Protein AF-A0A7C5HUQ6-F1 (afdb_monomer_lite)

Secondary structure (DSSP, 8-state):
--HHHHHHHHHHHHHHHHHHHHHHHHHHHHHHHHHHHHHT-TTTTHHHHHHHTPPPPPS-HHHHHHHHT-TTS-HHHHHHHHHHHHHHHHHHHHHHH--HHHHHHHHHHHHHHHHHHHHHHHHHHHHHHHHHHHHHT--

Radius of gyration: 28.44 Å; chains: 1; bounding box: 49×35×94 Å

Foldseek 3Di:
DDVVVVVVVVVVVVVVVVVVLVVVLVVQLVVQLVVCCVPPLVLLCVVVVLVVQAQDDDPDPVVLVVVLPDPVDDPVVNVVSVVSVVSNVVSVVSVVVRPPVSNNVSSVVSSVVSNCVSVVVVVVVVVVVVVVVVVVVPD

pLDDT: mean 9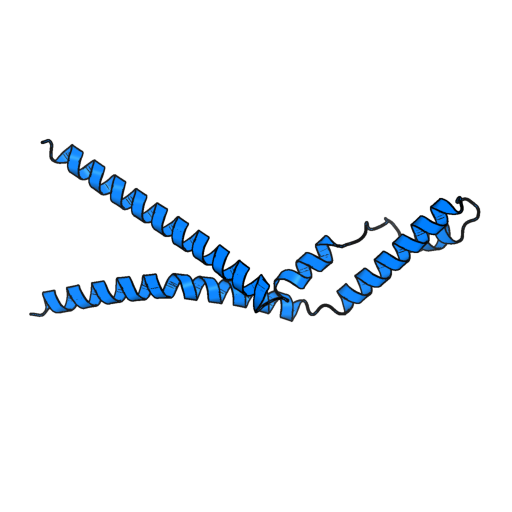1.44, std 8.73, range [54.31, 98.5]

Sequence (139 aa):
MDRKGSTVRTVYLYVAALVGLGLLIAGGVQAFELLLRATLLTQADAEEELWARQPPMPYSLERIETLSGSDQLTEAEKETISRWLADYERWEEQRAALNTVAARRERQLSTALALVFAGIPVYVYHWSAIRRDLRHASG

Structure (mmCIF, N/CA/C/O backbone):
data_AF-A0A7C5HUQ6-F1
#
_entry.id   AF-A0A7C5HUQ6-F1
#
loop_
_atom_site.group_PDB
_atom_site.id
_atom_site.type_symbol
_atom_site.label_atom_id
_atom_site.label_alt_id
_atom_site.label_comp_id
_atom_site.label_asym_id
_atom_site.label_entity_id
_atom_site.label_seq_id
_atom_site.pdbx_PDB_ins_code
_atom_site.Cartn_x
_atom_site.Cartn_y
_atom_site.Cartn_z
_atom_site.occupancy
_atom_site.B_iso_or_equiv
_atom_site.auth_seq_id
_atom_site.auth_comp_id
_atom_site.auth_asym_id
_atom_site.auth_atom_id
_atom_site.pdbx_PDB_model_num
ATOM 1 N N . MET A 1 1 ? 31.267 22.395 -33.539 1.00 54.31 1 MET A N 1
ATOM 2 C CA . MET A 1 1 ? 30.575 21.903 -32.326 1.00 54.31 1 MET A CA 1
ATOM 3 C C . MET A 1 1 ? 31.085 20.509 -32.033 1.00 54.31 1 MET A C 1
ATOM 5 O O . MET A 1 1 ? 31.050 19.659 -32.916 1.00 54.31 1 MET A O 1
ATOM 9 N N . ASP A 1 2 ? 31.651 20.312 -30.849 1.00 59.03 2 ASP A N 1
ATOM 10 C CA . ASP A 1 2 ? 32.372 19.092 -30.497 1.00 59.03 2 ASP A CA 1
ATOM 11 C C . ASP A 1 2 ? 31.390 17.909 -30.357 1.00 59.03 2 ASP A C 1
ATOM 13 O O . ASP A 1 2 ? 30.539 17.896 -29.463 1.00 59.03 2 ASP A O 1
ATOM 17 N N . ARG A 1 3 ? 31.448 16.929 -31.276 1.00 66.25 3 ARG A N 1
ATOM 18 C CA . ARG A 1 3 ? 30.476 15.807 -31.356 1.00 66.25 3 ARG A CA 1
ATOM 19 C C . ARG A 1 3 ? 30.386 15.012 -30.050 1.00 66.25 3 ARG A C 1
ATOM 21 O O . ARG A 1 3 ? 29.334 14.454 -29.732 1.00 66.25 3 ARG A O 1
ATOM 28 N N . LYS A 1 4 ? 31.478 14.989 -29.279 1.00 67.69 4 LYS A N 1
ATOM 29 C CA . LYS A 1 4 ? 31.568 14.308 -27.982 1.00 67.69 4 LYS A CA 1
ATOM 30 C C . LYS A 1 4 ? 30.644 14.945 -26.940 1.00 67.69 4 LYS A C 1
ATOM 32 O O . LYS A 1 4 ? 29.868 14.230 -26.315 1.00 67.69 4 LYS A O 1
ATOM 37 N N . GLY A 1 5 ? 30.641 16.277 -26.827 1.00 72.69 5 GLY A N 1
ATOM 38 C CA . GLY A 1 5 ? 29.762 16.999 -25.898 1.00 72.69 5 GLY A CA 1
ATOM 39 C C . GLY A 1 5 ? 28.277 16.798 -26.215 1.00 72.69 5 GLY A C 1
ATOM 40 O O . GLY A 1 5 ? 27.465 16.607 -25.312 1.00 72.69 5 GLY A O 1
ATOM 41 N N . SER A 1 6 ? 27.929 16.743 -27.506 1.00 75.56 6 SER A N 1
ATOM 42 C CA . SER A 1 6 ? 26.553 16.460 -27.937 1.00 75.56 6 SER A CA 1
ATOM 43 C C . SER A 1 6 ? 26.108 15.038 -27.583 1.00 75.56 6 SER A C 1
ATOM 45 O O . SER A 1 6 ? 24.975 14.853 -27.157 1.00 75.56 6 SER A O 1
ATOM 47 N N . THR A 1 7 ? 26.986 14.041 -27.720 1.00 86.38 7 THR A N 1
ATOM 48 C CA . THR A 1 7 ? 26.648 12.633 -27.444 1.00 86.38 7 THR A CA 1
ATOM 49 C C . THR A 1 7 ? 26.454 12.383 -25.948 1.00 86.38 7 THR A C 1
ATOM 51 O O . THR A 1 7 ? 25.470 11.758 -25.562 1.00 86.38 7 THR A O 1
ATOM 54 N N . VAL A 1 8 ? 27.332 12.928 -25.094 1.00 90.56 8 VAL A N 1
ATOM 55 C CA . VAL A 1 8 ? 27.197 12.813 -23.628 1.00 90.56 8 VAL A CA 1
ATOM 56 C C . VAL A 1 8 ? 25.890 13.442 -23.152 1.00 90.56 8 VAL A C 1
ATOM 58 O O . VAL A 1 8 ? 25.156 12.823 -22.384 1.00 90.56 8 VAL A O 1
ATOM 61 N N . ARG A 1 9 ? 25.556 14.638 -23.655 1.00 91.25 9 ARG A N 1
ATOM 62 C CA . ARG A 1 9 ? 24.287 15.304 -23.337 1.00 91.25 9 ARG A CA 1
ATOM 63 C C . ARG A 1 9 ? 23.089 14.451 -23.751 1.00 91.25 9 ARG A C 1
ATOM 65 O O . ARG A 1 9 ? 22.161 14.303 -22.966 1.00 91.25 9 ARG A O 1
ATOM 72 N N . THR A 1 10 ? 23.107 13.888 -24.956 1.00 93.50 10 THR A N 1
ATOM 73 C CA . THR A 1 10 ? 22.023 13.029 -25.441 1.00 93.50 10 THR A CA 1
ATOM 74 C C . THR A 1 10 ? 21.851 11.793 -24.560 1.00 93.50 10 THR A C 1
ATOM 76 O O . THR A 1 10 ? 20.744 11.543 -24.093 1.00 93.50 10 THR A O 1
ATOM 79 N N . VAL A 1 11 ? 22.930 11.062 -24.261 1.00 94.75 11 VAL A N 1
ATOM 80 C CA . VAL A 1 11 ? 22.881 9.882 -23.377 1.00 94.75 11 VAL A CA 1
ATOM 81 C C . VAL A 1 11 ? 22.335 10.250 -21.997 1.00 94.75 11 VAL A C 1
ATOM 83 O O . VAL A 1 11 ? 21.431 9.578 -21.504 1.00 94.75 11 VAL A O 1
ATOM 86 N N . TYR A 1 12 ? 22.818 11.346 -21.405 1.00 95.31 12 TYR A N 1
ATOM 87 C CA . TYR A 1 12 ? 22.312 11.855 -20.129 1.00 95.31 12 TYR A CA 1
ATOM 88 C C . TYR A 1 12 ? 20.798 12.110 -20.169 1.00 95.31 12 TYR A C 1
ATOM 90 O O . TYR A 1 12 ? 20.082 11.670 -19.273 1.00 95.31 12 TYR A O 1
ATOM 98 N N . LEU A 1 13 ? 20.297 12.766 -21.222 1.00 96.12 13 LEU A N 1
ATOM 99 C CA . LEU A 1 13 ? 18.869 13.054 -21.369 1.00 96.12 13 LEU A CA 1
ATOM 100 C C . LEU A 1 13 ? 18.028 11.778 -21.504 1.00 96.12 13 LEU A C 1
ATOM 102 O O . LEU A 1 13 ? 16.955 11.709 -20.912 1.00 96.12 13 LEU A O 1
ATOM 106 N N . TYR A 1 14 ? 18.509 10.759 -22.223 1.00 96.38 14 TYR A N 1
ATOM 107 C CA . TYR A 1 14 ? 17.813 9.471 -22.320 1.00 96.38 14 TYR A CA 1
ATOM 108 C C . TYR A 1 14 ? 17.751 8.741 -20.979 1.00 96.38 14 TYR A C 1
ATOM 110 O O . TYR A 1 14 ? 16.700 8.215 -20.621 1.00 96.38 14 TYR A O 1
ATOM 118 N N . VAL A 1 15 ? 18.847 8.737 -20.216 1.00 97.69 15 VAL A N 1
ATOM 119 C CA . VAL A 1 15 ? 18.869 8.135 -18.875 1.00 97.69 15 VAL A CA 1
ATOM 120 C C . VAL A 1 15 ? 17.928 8.886 -17.935 1.00 97.69 15 VAL A C 1
ATOM 122 O O . VAL A 1 15 ? 17.114 8.261 -17.260 1.00 97.69 15 VAL A O 1
ATOM 125 N N . ALA A 1 16 ? 17.980 10.220 -17.928 1.00 97.75 16 ALA A N 1
ATOM 126 C CA . ALA A 1 16 ? 17.083 11.042 -17.121 1.00 97.75 16 ALA A CA 1
ATOM 127 C C . ALA A 1 16 ? 15.607 10.807 -17.487 1.00 97.75 16 ALA A C 1
ATOM 129 O O . ALA A 1 16 ? 14.772 10.657 -16.597 1.00 97.75 16 ALA A O 1
ATOM 130 N N . ALA A 1 17 ? 15.287 10.707 -18.781 1.00 97.00 17 ALA A N 1
ATOM 131 C CA . ALA A 1 17 ? 13.939 10.403 -19.250 1.00 97.00 17 ALA A CA 1
ATOM 132 C C . ALA A 1 17 ? 13.483 8.994 -18.843 1.00 97.00 17 ALA A C 1
ATOM 134 O O . ALA A 1 17 ? 12.337 8.824 -18.439 1.00 97.00 17 ALA A O 1
ATOM 135 N N . LEU A 1 18 ? 14.370 7.996 -18.898 1.00 96.62 18 LEU A N 1
ATOM 136 C CA . LEU A 1 18 ? 14.067 6.630 -18.466 1.00 96.62 18 LEU A CA 1
ATOM 137 C C . LEU A 1 18 ? 13.753 6.571 -16.965 1.00 96.62 18 LEU A C 1
ATOM 139 O O . LEU A 1 18 ? 12.761 5.963 -16.566 1.00 96.62 18 LEU A O 1
ATOM 143 N N . VAL A 1 19 ? 14.564 7.239 -16.141 1.00 98.19 19 VAL A N 1
ATOM 144 C CA . VAL A 1 19 ? 14.323 7.346 -14.694 1.00 98.19 19 VAL A CA 1
ATOM 145 C C . VAL A 1 19 ? 13.010 8.079 -14.424 1.00 98.19 19 VAL A C 1
ATOM 147 O O . VAL A 1 19 ? 12.181 7.591 -13.658 1.00 98.19 19 VAL A O 1
ATOM 150 N N . GLY A 1 20 ? 12.781 9.213 -15.093 1.00 97.94 20 GLY A N 1
ATOM 151 C CA . GLY A 1 20 ? 11.542 9.980 -14.970 1.00 97.94 20 GLY A CA 1
ATOM 152 C C . GLY A 1 20 ? 10.302 9.173 -15.364 1.00 97.94 20 GLY A C 1
ATOM 153 O O . GLY A 1 20 ? 9.298 9.214 -14.658 1.00 97.94 20 GLY A O 1
ATOM 154 N N . LEU A 1 21 ? 10.381 8.381 -16.436 1.00 96.31 21 LEU A N 1
ATOM 155 C CA . LEU A 1 21 ? 9.306 7.480 -16.849 1.00 96.31 21 LEU A CA 1
ATOM 156 C C . LEU A 1 21 ? 9.027 6.412 -15.783 1.00 96.31 21 LEU A C 1
ATOM 158 O O . LEU A 1 21 ? 7.867 6.155 -15.474 1.00 96.31 21 LEU A O 1
ATOM 162 N N . GLY A 1 22 ? 10.072 5.834 -15.184 1.00 97.00 22 GLY A N 1
ATOM 163 C CA . GLY A 1 22 ? 9.929 4.887 -14.077 1.00 97.00 22 GLY A CA 1
ATOM 164 C C . GLY A 1 22 ? 9.215 5.497 -12.868 1.00 97.00 22 GLY A C 1
ATOM 165 O O . GLY A 1 22 ? 8.290 4.890 -12.332 1.00 97.00 22 GLY A O 1
ATOM 166 N N . LEU A 1 23 ? 9.584 6.724 -12.485 1.00 98.25 23 LEU A N 1
ATOM 167 C CA . LEU A 1 23 ? 8.924 7.459 -11.400 1.00 98.25 23 LEU A CA 1
ATOM 168 C C . LEU A 1 23 ? 7.455 7.768 -11.720 1.00 98.25 23 LEU A C 1
ATOM 170 O O . LEU A 1 23 ? 6.600 7.606 -10.852 1.00 98.25 23 LEU A O 1
ATOM 174 N N . LEU A 1 24 ? 7.148 8.164 -12.959 1.00 97.31 24 LEU A N 1
ATOM 175 C CA . LEU A 1 24 ? 5.773 8.425 -13.395 1.00 97.31 24 LEU A CA 1
ATOM 176 C C . LEU A 1 24 ? 4.908 7.164 -13.367 1.00 97.31 24 LEU A C 1
ATOM 178 O O . LEU A 1 24 ? 3.779 7.215 -12.885 1.00 97.31 24 LEU A O 1
ATOM 182 N N . ILE A 1 25 ? 5.430 6.031 -13.845 1.00 97.31 25 ILE A N 1
ATOM 183 C CA . ILE A 1 25 ? 4.718 4.749 -13.792 1.00 97.31 25 ILE A CA 1
ATOM 184 C C . ILE A 1 25 ? 4.489 4.342 -12.335 1.00 97.31 25 ILE A C 1
ATOM 186 O O . ILE A 1 25 ? 3.362 4.025 -11.968 1.00 97.31 25 ILE A O 1
ATOM 190 N N . ALA A 1 26 ? 5.524 4.400 -11.490 1.00 97.94 26 ALA A N 1
ATOM 191 C CA . ALA A 1 26 ? 5.415 4.032 -10.080 1.00 97.94 26 ALA A CA 1
ATOM 192 C C . ALA A 1 26 ? 4.393 4.904 -9.330 1.00 97.94 26 ALA A C 1
ATOM 194 O O . ALA A 1 26 ? 3.536 4.373 -8.624 1.00 97.94 26 ALA A O 1
ATOM 195 N N . GLY A 1 27 ? 4.438 6.225 -9.522 1.00 98.06 27 GLY A N 1
ATOM 196 C CA . GLY A 1 27 ? 3.456 7.144 -8.944 1.00 98.06 27 GLY A CA 1
ATOM 197 C C . GLY A 1 27 ? 2.043 6.911 -9.484 1.00 98.06 27 GLY A C 1
ATOM 198 O O . GLY A 1 27 ? 1.082 6.933 -8.719 1.00 98.06 27 GLY A O 1
ATOM 199 N N . GLY A 1 28 ? 1.908 6.618 -10.781 1.00 98.00 28 GLY A N 1
ATOM 200 C CA . GLY A 1 28 ? 0.625 6.297 -11.410 1.00 98.00 28 GLY A CA 1
ATOM 201 C C . GLY A 1 28 ? -0.014 5.023 -10.853 1.00 98.00 28 GLY A C 1
ATOM 202 O O . GLY A 1 28 ? -1.211 5.017 -10.573 1.00 98.00 28 GLY A O 1
ATOM 203 N N . VAL A 1 29 ? 0.781 3.972 -10.627 1.00 98.50 29 VAL A N 1
ATOM 204 C CA . VAL A 1 29 ? 0.324 2.736 -9.971 1.00 98.50 29 VAL A CA 1
ATOM 205 C C . VAL A 1 29 ? -0.184 3.045 -8.564 1.00 98.50 29 VAL A C 1
ATOM 207 O O . VAL A 1 29 ? -1.309 2.685 -8.243 1.00 98.50 29 VAL A O 1
ATOM 210 N N . GLN A 1 30 ? 0.590 3.769 -7.751 1.00 98.25 30 GLN A N 1
ATOM 211 C CA . GLN A 1 30 ? 0.187 4.105 -6.379 1.00 98.25 30 GLN A CA 1
ATOM 212 C C . GLN A 1 30 ? -1.103 4.939 -6.336 1.00 98.25 30 GLN A C 1
ATOM 214 O O . GLN A 1 30 ? -1.998 4.658 -5.542 1.00 98.25 30 GLN A O 1
ATOM 219 N N . ALA A 1 31 ? -1.235 5.934 -7.216 1.00 98.25 31 ALA A N 1
ATOM 220 C CA . ALA A 1 31 ? -2.427 6.775 -7.282 1.00 98.25 31 ALA A CA 1
ATOM 221 C C . ALA A 1 31 ? -3.678 5.985 -7.702 1.00 98.25 31 ALA A C 1
ATOM 223 O O . ALA A 1 31 ? -4.754 6.174 -7.135 1.00 98.25 31 ALA A O 1
ATOM 224 N N . PHE A 1 32 ? -3.547 5.086 -8.681 1.00 98.25 32 PHE A N 1
ATOM 225 C CA . PHE A 1 32 ? -4.667 4.262 -9.128 1.00 98.25 32 PHE A CA 1
ATOM 226 C C . PHE A 1 32 ? -5.043 3.192 -8.098 1.00 98.25 32 PHE A C 1
ATOM 228 O O . PHE A 1 32 ? -6.225 2.966 -7.857 1.00 98.25 32 PHE A O 1
ATOM 235 N N . GLU A 1 33 ? -4.052 2.575 -7.453 1.00 98.25 33 GLU A N 1
ATOM 236 C CA . GLU A 1 33 ? -4.255 1.647 -6.338 1.00 98.25 33 GLU A CA 1
ATOM 237 C C . GLU A 1 33 ? -5.058 2.311 -5.212 1.00 98.25 33 GLU A C 1
ATOM 239 O O . GLU A 1 33 ? -6.059 1.755 -4.758 1.00 98.25 33 GLU A O 1
ATOM 244 N N . LEU A 1 34 ? -4.681 3.533 -4.821 1.00 97.50 34 LEU A N 1
ATOM 245 C CA . LEU A 1 34 ? -5.412 4.317 -3.826 1.00 97.50 34 LEU A CA 1
ATOM 246 C C . LEU A 1 34 ? -6.860 4.575 -4.259 1.00 97.50 34 LEU A C 1
ATOM 248 O O . LEU A 1 34 ? -7.783 4.367 -3.474 1.00 97.50 34 LEU A O 1
ATOM 252 N N . LEU A 1 35 ? -7.075 4.990 -5.511 1.00 97.81 35 LEU A N 1
ATOM 253 C CA . LEU A 1 35 ? -8.418 5.245 -6.033 1.00 97.81 35 LEU A CA 1
ATOM 254 C C . LEU A 1 35 ? -9.294 3.987 -5.979 1.00 97.81 35 LEU A C 1
ATOM 256 O O . LEU A 1 35 ? -10.454 4.061 -5.570 1.00 97.81 35 LEU A O 1
ATOM 260 N N . LEU A 1 36 ? -8.740 2.834 -6.361 1.00 98.12 36 LEU A N 1
ATOM 261 C CA . LEU A 1 36 ? -9.446 1.558 -6.302 1.00 98.12 36 LEU A CA 1
ATOM 262 C C . LEU A 1 36 ? -9.848 1.208 -4.872 1.00 98.12 36 LEU A C 1
ATOM 264 O O . LEU A 1 36 ? -11.013 0.884 -4.650 1.00 98.12 36 LEU A O 1
ATOM 268 N N . ARG A 1 37 ? -8.925 1.304 -3.907 1.00 97.44 37 ARG A N 1
ATOM 269 C CA . ARG A 1 37 ? -9.215 0.989 -2.497 1.00 97.44 37 ARG A CA 1
ATOM 270 C C . ARG A 1 37 ? -10.220 1.958 -1.884 1.00 97.44 37 ARG A C 1
ATOM 272 O O . ARG A 1 37 ? -11.109 1.538 -1.160 1.00 97.44 37 ARG A O 1
ATOM 279 N N . ALA A 1 38 ? -10.151 3.237 -2.243 1.00 96.31 38 ALA A N 1
ATOM 280 C CA . ALA A 1 38 ? -11.050 4.254 -1.708 1.00 96.31 38 ALA A CA 1
ATOM 281 C C . ALA A 1 38 ? -12.488 4.180 -2.256 1.00 96.31 38 ALA A C 1
ATOM 283 O O . ALA A 1 38 ? -13.397 4.717 -1.628 1.00 96.31 38 ALA A O 1
ATOM 284 N N . THR A 1 39 ? -12.711 3.568 -3.428 1.00 96.69 39 THR A N 1
ATOM 285 C CA . THR A 1 39 ? -14.015 3.648 -4.123 1.00 96.69 39 THR A CA 1
ATOM 286 C C . THR A 1 39 ? -14.654 2.305 -4.463 1.00 96.69 39 THR A C 1
ATOM 288 O O . THR A 1 39 ? -15.871 2.183 -4.356 1.00 96.69 39 THR A O 1
ATOM 291 N N . LEU A 1 40 ? -13.871 1.307 -4.883 1.00 96.94 40 LEU A N 1
ATOM 292 C CA . LEU A 1 40 ? -14.382 0.022 -5.379 1.00 96.94 40 LEU A CA 1
ATOM 293 C C . LEU A 1 40 ? -14.021 -1.156 -4.469 1.00 96.94 40 LEU A C 1
ATOM 295 O O . LEU A 1 40 ? -14.801 -2.095 -4.355 1.00 96.94 40 LEU A O 1
ATOM 299 N N . LEU A 1 41 ? -12.841 -1.115 -3.853 1.00 96.75 41 LEU A N 1
ATOM 300 C CA . LEU A 1 41 ? -12.246 -2.183 -3.046 1.00 96.75 41 LEU A CA 1
ATOM 301 C C . LEU A 1 41 ? -12.062 -1.703 -1.604 1.00 96.75 41 LEU A C 1
ATOM 303 O O . LEU A 1 41 ? -10.948 -1.660 -1.080 1.00 96.75 41 LEU A O 1
ATOM 307 N N . THR A 1 42 ? -13.161 -1.265 -0.990 1.00 94.12 42 THR A N 1
ATOM 308 C CA . THR A 1 42 ? -13.150 -0.581 0.309 1.00 94.12 42 THR A CA 1
ATOM 309 C C . THR A 1 42 ? -12.743 -1.476 1.475 1.00 94.12 42 THR A C 1
ATOM 311 O O . THR A 1 42 ? -12.398 -0.958 2.533 1.00 94.12 42 THR A O 1
ATOM 314 N N . GLN A 1 43 ? -12.724 -2.804 1.309 1.00 95.44 43 GLN A N 1
ATOM 315 C CA . GLN A 1 43 ? -12.247 -3.722 2.345 1.00 95.44 43 GLN A CA 1
ATOM 316 C C . GLN A 1 43 ? -10.730 -3.933 2.287 1.00 95.44 43 GLN A C 1
ATOM 318 O O . GLN A 1 43 ? -10.167 -4.528 3.205 1.00 95.44 43 GLN A O 1
ATOM 323 N N . ALA A 1 44 ? -10.042 -3.443 1.248 1.00 95.12 44 ALA A N 1
ATOM 324 C CA . ALA A 1 44 ? -8.598 -3.617 1.079 1.00 95.12 44 ALA A CA 1
ATOM 325 C C . ALA A 1 44 ? -7.770 -3.103 2.270 1.00 95.12 44 ALA A C 1
ATOM 327 O O . ALA A 1 44 ? -6.706 -3.656 2.565 1.00 95.12 44 ALA A O 1
ATOM 328 N N . ASP A 1 45 ? -8.268 -2.082 2.967 1.00 96.19 45 ASP A N 1
ATOM 329 C CA . ASP A 1 45 ? -7.591 -1.451 4.102 1.00 96.19 45 ASP A CA 1
ATOM 330 C C . ASP A 1 45 ? -8.326 -1.687 5.438 1.00 96.19 45 ASP A C 1
ATOM 332 O O . ASP A 1 45 ? -7.871 -1.224 6.479 1.00 96.19 45 ASP A O 1
ATOM 336 N N . ALA A 1 46 ? -9.397 -2.494 5.452 1.00 95.38 46 ALA A N 1
ATOM 337 C CA . ALA A 1 46 ? -10.221 -2.741 6.643 1.00 95.38 46 ALA A CA 1
ATOM 338 C C . ALA A 1 46 ? -9.435 -3.361 7.811 1.00 95.38 46 ALA A C 1
ATOM 340 O O . ALA A 1 46 ? -9.653 -3.017 8.971 1.00 95.38 46 ALA A O 1
ATOM 341 N N . GLU A 1 47 ? -8.491 -4.258 7.513 1.00 94.75 47 GLU A N 1
ATOM 342 C CA . GLU A 1 47 ? -7.603 -4.825 8.532 1.00 94.75 47 GLU A CA 1
ATOM 343 C C . GLU A 1 47 ? -6.702 -3.750 9.149 1.00 94.75 47 GLU A C 1
ATOM 345 O O . GLU A 1 47 ? -6.560 -3.686 10.365 1.00 94.75 47 GLU A O 1
ATOM 350 N N . GLU A 1 48 ? -6.121 -2.881 8.324 1.00 93.81 48 GLU A N 1
ATOM 351 C CA . GLU A 1 48 ? -5.236 -1.815 8.796 1.00 93.81 48 GLU A CA 1
ATOM 352 C C . GLU A 1 48 ? -6.005 -0.781 9.624 1.00 93.81 48 GLU A C 1
ATOM 354 O O . GLU A 1 48 ? -5.551 -0.396 10.699 1.00 93.81 48 GLU A O 1
ATOM 359 N N . GLU A 1 49 ? -7.203 -0.398 9.180 1.00 93.62 49 GLU A N 1
ATOM 360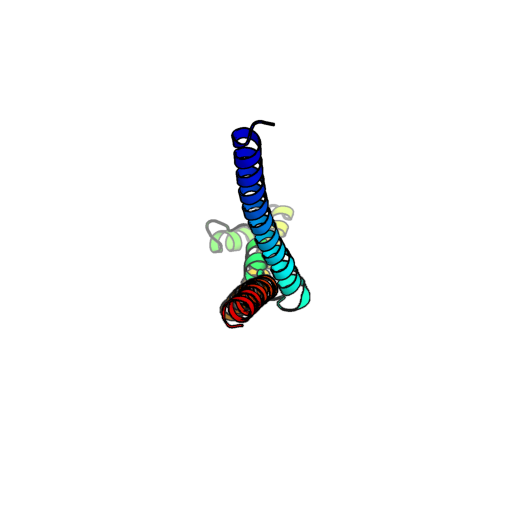 C CA . GLU A 1 49 ? -8.085 0.519 9.901 1.00 93.62 49 GLU A CA 1
ATOM 361 C C . GLU A 1 49 ? -8.498 -0.033 11.274 1.00 93.62 49 GLU A C 1
ATOM 363 O O . GLU A 1 49 ? -8.488 0.699 12.268 1.00 93.62 49 GLU A O 1
ATOM 368 N N . LEU A 1 50 ? -8.817 -1.327 11.353 1.00 95.06 50 LEU A N 1
ATOM 369 C CA . LEU A 1 50 ? -9.149 -1.994 12.610 1.00 95.06 50 LEU A CA 1
ATOM 370 C C . LEU A 1 50 ? -7.969 -1.968 13.591 1.00 95.06 50 LEU A C 1
ATOM 372 O O . LEU A 1 50 ? -8.150 -1.650 14.768 1.00 95.06 50 LEU A O 1
ATOM 376 N N . TRP A 1 51 ? -6.761 -2.289 13.124 1.00 92.62 51 TRP A N 1
ATOM 377 C CA . TRP A 1 51 ? -5.565 -2.261 13.969 1.00 92.62 51 TRP A CA 1
ATOM 378 C C . TRP A 1 51 ? -5.170 -0.835 14.369 1.00 92.62 51 TRP A C 1
ATOM 380 O O . TRP A 1 51 ? -4.745 -0.621 15.501 1.00 92.62 51 TRP A O 1
ATOM 390 N N . ALA A 1 52 ? -5.370 0.157 13.499 1.00 93.62 52 ALA A N 1
ATOM 391 C CA . ALA A 1 52 ? -5.118 1.565 13.813 1.00 93.62 52 ALA A CA 1
ATOM 392 C C . ALA A 1 52 ? -6.050 2.112 14.911 1.00 93.62 52 ALA A C 1
ATOM 394 O O . ALA A 1 52 ? -5.684 3.046 15.623 1.00 93.62 52 ALA A O 1
ATOM 395 N N . ARG A 1 53 ? -7.245 1.528 15.061 1.00 92.75 53 ARG A N 1
ATOM 396 C CA . ARG A 1 53 ? -8.230 1.865 16.103 1.00 92.75 53 ARG A CA 1
ATOM 397 C C . ARG A 1 53 ? -8.141 0.971 17.340 1.00 92.75 53 ARG A C 1
ATOM 399 O O . ARG A 1 53 ? -9.041 1.010 18.176 1.00 92.75 53 ARG A O 1
ATOM 406 N N . GLN A 1 54 ? -7.088 0.164 17.462 1.00 93.25 54 GLN A N 1
ATOM 407 C CA . GLN A 1 54 ? -6.914 -0.716 18.608 1.00 93.25 54 GLN A CA 1
ATOM 408 C C . GLN A 1 54 ? -6.797 0.101 19.912 1.00 93.25 54 GLN A C 1
ATOM 410 O O . GLN A 1 54 ? -5.933 0.979 20.008 1.00 93.25 54 GLN A O 1
ATOM 415 N N . PRO A 1 55 ? -7.624 -0.184 20.937 1.00 90.94 55 PRO A N 1
ATOM 416 C CA . PRO A 1 55 ? -7.467 0.430 22.248 1.00 90.94 55 PRO A CA 1
ATOM 417 C C . PRO A 1 55 ? -6.178 -0.065 22.929 1.00 90.94 55 PRO A C 1
ATOM 419 O O . PRO A 1 55 ? -5.696 -1.163 22.640 1.00 90.94 55 PRO A O 1
ATOM 422 N N . PRO A 1 56 ? -5.595 0.714 23.856 1.00 87.56 56 PRO A N 1
ATOM 423 C CA . PRO A 1 56 ? -4.361 0.321 24.530 1.00 87.56 56 PRO A CA 1
ATOM 424 C C . PRO A 1 56 ? -4.549 -1.003 25.282 1.00 87.56 56 PRO A C 1
ATOM 426 O O . PRO A 1 56 ? -5.490 -1.142 26.059 1.00 87.56 56 PRO A O 1
ATOM 429 N N . MET A 1 57 ? -3.648 -1.966 25.059 1.00 81.81 57 MET A N 1
ATOM 430 C CA . MET A 1 57 ? -3.724 -3.301 25.660 1.00 81.81 57 MET A CA 1
ATOM 431 C C . MET A 1 57 ? -3.128 -3.308 27.077 1.00 81.81 57 MET A C 1
ATOM 433 O O . MET A 1 57 ? -1.948 -2.979 27.240 1.00 81.81 57 MET A O 1
ATOM 437 N N . PRO A 1 58 ? -3.885 -3.708 28.113 1.00 79.94 58 PRO A N 1
ATOM 438 C CA . PRO A 1 58 ? -3.354 -3.859 29.455 1.00 79.94 58 PRO A CA 1
ATOM 439 C C . PRO A 1 58 ? -2.506 -5.127 29.548 1.00 79.94 58 PRO A C 1
ATOM 441 O O . PRO A 1 58 ? -2.738 -6.112 28.850 1.00 79.94 58 PRO A O 1
ATOM 444 N N . TYR A 1 59 ? -1.570 -5.145 30.496 1.00 75.94 59 TYR A N 1
ATOM 445 C CA . TYR A 1 59 ? -0.787 -6.347 30.806 1.00 75.94 59 TYR A CA 1
ATOM 446 C C . TYR A 1 59 ? -1.650 -7.527 31.287 1.00 75.94 59 TYR A C 1
ATOM 448 O O . TYR A 1 59 ? -1.234 -8.676 31.169 1.00 75.94 59 TYR A O 1
ATOM 456 N N . SER A 1 60 ? -2.842 -7.257 31.830 1.00 85.31 60 SER A N 1
ATOM 457 C CA . SER A 1 60 ? -3.797 -8.288 32.249 1.00 85.31 60 SER A CA 1
ATOM 458 C C . SER A 1 60 ? -5.231 -7.752 32.223 1.00 85.31 60 SER A C 1
ATOM 460 O O . SER A 1 60 ? -5.577 -6.918 33.062 1.00 85.31 60 SER A O 1
ATOM 462 N N . LEU A 1 61 ? -6.048 -8.258 31.294 1.00 82.38 61 LEU A N 1
ATOM 463 C CA . LEU A 1 61 ? -7.482 -7.948 31.168 1.00 82.38 61 LEU A CA 1
ATOM 464 C C . LEU A 1 61 ? -8.252 -8.282 32.450 1.00 82.38 61 LEU A C 1
ATOM 466 O O . LEU A 1 61 ? -8.923 -7.421 33.006 1.00 82.38 61 LEU A O 1
ATOM 470 N N . GLU A 1 62 ? -8.029 -9.481 32.988 1.00 81.88 62 GLU A N 1
ATOM 471 C CA . GLU A 1 62 ? -8.648 -9.958 34.232 1.00 81.88 62 GLU A CA 1
ATOM 472 C C . GLU A 1 62 ? -8.413 -8.988 35.403 1.00 81.88 62 GLU A C 1
ATOM 474 O O . GLU A 1 62 ? -9.330 -8.637 36.139 1.00 81.88 62 GLU A O 1
ATOM 479 N N . ARG A 1 63 ? -7.192 -8.452 35.543 1.00 80.81 63 ARG A N 1
ATOM 480 C CA . ARG A 1 63 ? -6.896 -7.467 36.594 1.00 80.81 63 ARG A CA 1
ATOM 481 C C . ARG A 1 63 ? -7.689 -6.177 36.401 1.00 80.81 63 ARG A C 1
ATOM 483 O O . ARG A 1 63 ? -8.138 -5.608 37.388 1.00 80.81 63 ARG A O 1
ATOM 490 N N . ILE A 1 64 ? -7.855 -5.706 35.167 1.00 82.31 64 ILE A N 1
ATOM 491 C CA . ILE A 1 64 ? -8.614 -4.481 34.884 1.00 82.31 64 ILE A CA 1
ATOM 492 C C . ILE A 1 64 ? -10.094 -4.681 35.228 1.00 82.31 64 ILE A C 1
ATOM 494 O O . ILE A 1 64 ? -10.679 -3.818 35.879 1.00 82.31 64 ILE A O 1
ATOM 498 N N . GLU A 1 65 ? -10.669 -5.836 34.887 1.00 80.19 65 GLU A N 1
ATOM 499 C CA . GLU A 1 65 ? -12.042 -6.193 35.266 1.00 80.19 65 GLU A CA 1
ATOM 500 C C . GLU A 1 65 ? -12.213 -6.228 36.789 1.00 80.19 65 GLU A C 1
ATOM 502 O O . GLU A 1 65 ? -13.135 -5.609 37.323 1.00 80.19 65 GLU A O 1
ATOM 507 N N . THR A 1 66 ? -11.281 -6.858 37.517 1.00 82.19 66 THR A N 1
ATOM 508 C CA . THR A 1 66 ? -11.331 -6.867 38.991 1.00 82.19 66 THR A CA 1
ATOM 509 C C . THR A 1 66 ? -11.177 -5.471 39.604 1.00 82.19 66 THR A C 1
ATOM 511 O O . THR A 1 66 ? -11.848 -5.153 40.586 1.00 82.19 66 THR A O 1
ATOM 514 N N . LEU A 1 67 ? -10.332 -4.610 39.023 1.00 81.00 67 LEU A N 1
ATOM 515 C CA . LEU A 1 67 ? -10.128 -3.236 39.487 1.00 81.00 67 LEU A CA 1
ATOM 516 C C . LEU A 1 67 ? -11.360 -2.362 39.246 1.00 81.00 67 LEU A C 1
ATOM 518 O O . LEU A 1 67 ? -11.662 -1.526 40.096 1.00 81.00 67 LEU A O 1
ATOM 522 N N . SER A 1 68 ? -12.099 -2.594 38.156 1.00 76.00 68 SER A N 1
ATOM 523 C CA . SER A 1 68 ? -13.357 -1.897 37.861 1.00 76.00 68 SER A CA 1
ATOM 524 C C . SER A 1 68 ? -14.391 -2.040 38.983 1.00 76.00 68 SER A C 1
ATOM 526 O O . SER A 1 68 ? -15.198 -1.137 39.188 1.00 76.00 68 SER A O 1
ATOM 528 N N . GLY A 1 69 ? -14.363 -3.158 39.717 1.00 74.81 69 GLY A N 1
ATOM 529 C CA . GLY A 1 69 ? -15.226 -3.420 40.872 1.00 74.81 69 GLY A CA 1
ATOM 530 C C . GLY A 1 69 ? -14.601 -3.084 42.228 1.00 74.81 69 GLY A C 1
ATOM 531 O O . GLY A 1 69 ? -15.191 -3.407 43.254 1.00 74.81 69 GLY A O 1
ATOM 532 N N . SER A 1 70 ? -13.403 -2.491 42.261 1.00 79.56 70 SER A N 1
ATOM 533 C CA . SER A 1 70 ? -12.684 -2.235 43.510 1.00 79.56 70 SER A CA 1
ATOM 534 C C . SER A 1 70 ? -13.087 -0.913 44.169 1.00 79.56 70 SER A C 1
ATOM 536 O O . SER A 1 70 ? -13.258 0.114 43.512 1.00 79.56 70 SER A O 1
ATOM 538 N N . ASP A 1 71 ? -13.144 -0.916 45.501 1.00 80.94 71 ASP A N 1
ATOM 539 C CA . ASP A 1 71 ? -13.411 0.284 46.308 1.00 80.94 71 ASP A CA 1
ATOM 540 C C . ASP A 1 71 ? -12.204 1.238 46.392 1.00 80.94 71 ASP A C 1
ATOM 542 O O . ASP A 1 71 ? -12.296 2.316 46.972 1.00 80.94 71 ASP A O 1
ATOM 546 N N . GLN A 1 72 ? -11.058 0.843 45.827 1.00 82.12 72 GLN A N 1
ATOM 547 C CA . GLN A 1 72 ? -9.812 1.619 45.854 1.00 82.12 72 GLN A CA 1
ATOM 548 C C . GLN A 1 72 ? -9.768 2.724 44.790 1.00 82.12 72 GLN A C 1
ATOM 550 O O . GLN A 1 72 ? -8.861 3.553 44.819 1.00 82.12 72 GLN A O 1
ATOM 555 N N . LEU A 1 73 ? -10.724 2.730 43.858 1.00 86.25 73 LEU A N 1
ATOM 556 C CA . LEU A 1 73 ? -10.799 3.691 42.765 1.00 86.25 73 LEU A CA 1
ATOM 557 C C . LEU A 1 73 ? -11.834 4.776 43.038 1.00 86.25 73 LEU A C 1
ATOM 559 O O . LEU A 1 73 ? -12.919 4.520 43.567 1.00 86.25 73 LEU A O 1
ATOM 563 N N . THR A 1 74 ? -11.520 5.984 42.589 1.00 90.06 74 THR A N 1
ATOM 564 C CA . THR A 1 74 ? -12.498 7.063 42.474 1.00 90.06 74 THR A CA 1
ATOM 565 C C . THR A 1 74 ? -13.553 6.715 41.420 1.00 90.06 74 THR A C 1
ATOM 567 O O . THR A 1 74 ? -13.297 5.971 40.473 1.00 90.06 74 THR A O 1
ATOM 570 N N . GLU A 1 75 ? -14.747 7.296 41.533 1.00 88.69 75 GLU A N 1
ATOM 5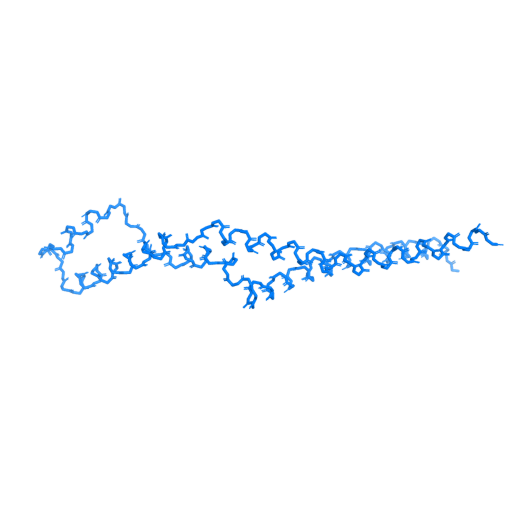71 C CA . GLU A 1 75 ? -15.819 7.079 40.548 1.00 88.69 75 GLU A CA 1
ATOM 572 C C . GLU A 1 75 ? -15.403 7.486 39.122 1.00 88.69 75 GLU A C 1
ATOM 574 O O . GLU A 1 75 ? -15.746 6.807 38.156 1.00 88.69 75 GLU A O 1
ATOM 579 N N . ALA A 1 76 ? -14.578 8.531 38.983 1.00 89.38 76 ALA A N 1
ATOM 580 C CA . ALA A 1 76 ? -14.039 8.962 37.691 1.00 89.38 76 ALA A CA 1
ATOM 581 C C . ALA A 1 76 ? -13.074 7.929 37.070 1.00 89.38 76 ALA A C 1
ATOM 583 O O . ALA A 1 76 ? -13.037 7.744 35.848 1.00 89.38 76 ALA A O 1
ATOM 584 N N . GLU A 1 77 ? -12.289 7.233 37.897 1.00 89.19 77 GLU A N 1
ATOM 585 C CA . GLU A 1 77 ? -11.409 6.149 37.446 1.00 89.19 77 GLU A CA 1
ATOM 586 C C . GLU A 1 77 ? -12.221 4.917 37.040 1.00 89.19 77 GLU A C 1
ATOM 588 O O . GLU A 1 77 ? -11.968 4.352 35.974 1.00 89.19 77 GLU A O 1
ATOM 593 N N . LYS A 1 78 ? -13.245 4.551 37.822 1.00 88.62 78 LYS A N 1
ATOM 594 C CA . LYS A 1 78 ? -14.170 3.456 37.481 1.00 88.62 78 LYS A CA 1
ATOM 595 C C . LYS A 1 78 ? -14.885 3.708 36.155 1.00 88.62 78 LYS A C 1
ATOM 597 O O . LYS A 1 78 ? -14.948 2.812 35.313 1.00 88.62 78 LYS A O 1
ATOM 602 N N . GLU A 1 79 ? -15.371 4.928 35.927 1.00 90.19 79 GLU A N 1
ATOM 603 C CA . GLU A 1 79 ? -15.994 5.320 34.658 1.00 90.19 79 GLU A CA 1
ATOM 604 C C . GLU A 1 79 ? -15.009 5.215 33.482 1.00 90.19 79 GLU A C 1
ATOM 606 O O . GLU A 1 79 ? -15.365 4.775 32.389 1.00 90.19 79 GLU A O 1
ATOM 611 N N . THR A 1 80 ? -13.746 5.587 33.688 1.00 90.88 80 THR A N 1
ATOM 612 C CA . THR A 1 80 ? -12.707 5.484 32.653 1.00 90.88 80 THR A CA 1
ATOM 613 C C . THR A 1 80 ? -12.398 4.031 32.297 1.00 90.88 80 THR A C 1
ATOM 615 O O . THR A 1 80 ? -12.339 3.703 31.112 1.00 90.88 80 THR A O 1
ATOM 618 N N . ILE A 1 81 ? -12.272 3.152 33.294 1.00 89.94 81 ILE A N 1
ATOM 619 C CA . ILE A 1 81 ? -12.074 1.712 33.076 1.00 89.94 81 ILE A CA 1
ATOM 620 C C . ILE A 1 81 ? -13.283 1.100 32.365 1.00 89.94 81 ILE A C 1
ATOM 622 O O . ILE A 1 81 ? -13.113 0.348 31.409 1.00 89.94 81 ILE A O 1
ATOM 626 N N . SER A 1 82 ? -14.495 1.468 32.782 1.00 89.94 82 SER A N 1
ATOM 627 C CA . SER A 1 82 ? -15.736 0.946 32.200 1.00 89.94 82 SER A CA 1
ATOM 628 C C . SER A 1 82 ? -15.875 1.331 30.726 1.00 89.94 82 SER A C 1
ATOM 630 O O . SER A 1 82 ? -16.220 0.496 29.892 1.00 89.94 82 SER A O 1
ATOM 632 N N . ARG A 1 83 ? -15.550 2.584 30.378 1.00 91.56 83 ARG A N 1
ATOM 633 C CA . ARG A 1 83 ? -15.509 3.040 28.980 1.00 91.56 83 ARG A CA 1
ATOM 634 C C . ARG A 1 83 ? -14.464 2.283 28.169 1.00 91.56 83 ARG A C 1
ATOM 636 O O . ARG A 1 83 ? -14.769 1.827 27.075 1.00 91.56 83 ARG A O 1
ATOM 643 N N . TRP A 1 84 ? -13.265 2.107 28.719 1.00 91.94 84 TRP A N 1
ATOM 644 C CA . TRP A 1 84 ? -12.205 1.363 28.043 1.00 91.94 84 TRP A CA 1
ATOM 645 C C . TRP A 1 84 ? -12.588 -0.107 27.793 1.00 91.94 84 TRP A C 1
ATOM 647 O O . TRP A 1 84 ? -12.351 -0.608 26.697 1.00 91.94 84 TRP A O 1
ATOM 657 N N . LEU A 1 85 ? -13.227 -0.782 28.757 1.00 91.44 85 LEU A N 1
ATOM 658 C CA . LEU A 1 85 ? -13.723 -2.155 28.590 1.00 91.44 85 LEU A CA 1
ATOM 659 C C . LEU A 1 85 ? -14.763 -2.245 27.465 1.00 91.44 85 LEU A C 1
ATOM 661 O O . LEU A 1 85 ? -14.667 -3.126 26.615 1.00 91.44 85 LEU A O 1
ATOM 665 N N . ALA A 1 86 ? -15.700 -1.295 27.407 1.00 92.56 86 ALA A N 1
ATOM 666 C CA . ALA A 1 86 ? -16.688 -1.225 26.331 1.00 92.56 86 ALA A CA 1
ATOM 667 C C . ALA A 1 86 ? -16.051 -0.932 24.957 1.00 92.56 86 ALA A C 1
ATOM 669 O O . ALA A 1 86 ? -16.503 -1.438 23.930 1.00 92.56 86 ALA A O 1
ATOM 670 N N . ASP A 1 87 ? -15.000 -0.111 24.903 1.00 94.00 87 ASP A N 1
ATOM 671 C CA . ASP A 1 87 ? -14.236 0.135 23.674 1.00 94.00 87 ASP A CA 1
ATOM 672 C C . ASP A 1 87 ? -13.494 -1.126 23.215 1.00 94.00 87 ASP A C 1
ATOM 674 O O . ASP A 1 87 ? -13.492 -1.447 22.024 1.00 94.00 87 ASP A O 1
ATOM 678 N N . TYR A 1 88 ? -12.898 -1.851 24.163 1.00 93.19 88 TYR A N 1
ATOM 679 C CA . TYR A 1 88 ? -12.194 -3.105 23.922 1.00 93.19 88 TYR A CA 1
ATOM 680 C C . TYR A 1 88 ? -13.124 -4.198 23.392 1.00 93.19 88 TYR A C 1
ATOM 682 O O . TYR A 1 88 ? -12.813 -4.812 22.373 1.00 93.19 88 TYR A O 1
ATOM 690 N N . GLU A 1 89 ? -14.283 -4.393 24.022 1.00 93.00 89 GLU A N 1
ATOM 691 C CA . GLU A 1 89 ? -15.284 -5.369 23.586 1.00 93.00 89 GLU A CA 1
ATOM 692 C C . GLU A 1 89 ? -15.757 -5.077 22.155 1.00 93.00 89 GLU A C 1
ATOM 694 O O . GLU A 1 89 ? -15.693 -5.950 21.290 1.00 93.00 89 GLU A O 1
ATOM 699 N N . ARG A 1 90 ? -16.102 -3.816 21.851 1.00 95.06 90 ARG A N 1
ATOM 700 C CA . ARG A 1 90 ? -16.493 -3.398 20.492 1.00 95.06 90 ARG A CA 1
ATOM 701 C C . ARG A 1 90 ? -15.394 -3.633 19.458 1.00 95.06 90 ARG A C 1
ATOM 703 O O . ARG A 1 90 ? -15.689 -3.994 18.319 1.00 95.06 90 ARG A O 1
ATOM 710 N N . TRP A 1 91 ? -14.137 -3.382 19.816 1.00 95.31 91 TRP A N 1
ATOM 711 C CA . TRP A 1 91 ? -13.005 -3.625 18.924 1.00 95.31 91 TRP A CA 1
ATOM 712 C C . TRP A 1 91 ? -12.798 -5.124 18.668 1.00 95.31 91 TRP A C 1
ATOM 714 O O . TRP A 1 91 ? -12.595 -5.523 17.520 1.00 95.31 91 TRP A O 1
ATOM 724 N N . GLU A 1 92 ? -12.899 -5.963 19.702 1.00 94.06 92 GLU A N 1
ATOM 725 C CA . GLU A 1 92 ? -12.738 -7.414 19.570 1.00 94.06 92 GLU A CA 1
ATOM 726 C C . GLU A 1 92 ? -13.886 -8.038 18.758 1.00 94.06 92 GLU A C 1
ATOM 728 O O . GLU A 1 92 ? -13.637 -8.895 17.911 1.00 94.06 92 GLU A O 1
ATOM 733 N N . GLU A 1 93 ? -15.124 -7.552 18.910 1.00 95.56 93 GLU A N 1
ATOM 734 C CA . GLU A 1 93 ? -16.256 -7.944 18.057 1.00 95.56 93 GLU A CA 1
ATOM 735 C C . GLU A 1 93 ? -16.003 -7.619 16.578 1.00 95.56 93 GLU A C 1
ATOM 737 O O . GLU A 1 93 ? -16.179 -8.474 15.704 1.00 95.56 93 GLU A O 1
ATOM 742 N N . GLN A 1 94 ? -15.544 -6.398 16.280 1.00 94.88 94 GLN A N 1
ATOM 743 C CA . GLN A 1 94 ? -15.202 -5.989 14.912 1.00 94.88 94 GLN A CA 1
ATOM 744 C C . GLN A 1 94 ? -14.066 -6.839 14.342 1.00 94.88 94 GLN A C 1
ATOM 746 O O . GLN A 1 94 ? -14.111 -7.244 13.179 1.00 94.88 94 GLN A O 1
ATOM 751 N N . ARG A 1 95 ? -13.065 -7.149 15.168 1.00 95.06 95 ARG A N 1
ATOM 752 C CA . ARG A 1 95 ? -11.947 -8.016 14.803 1.00 95.06 95 ARG A CA 1
ATOM 753 C C . ARG A 1 95 ? -12.387 -9.439 14.502 1.00 95.06 95 ARG A C 1
ATOM 755 O O . ARG A 1 95 ? -11.937 -10.003 13.507 1.00 95.06 95 ARG A O 1
ATOM 762 N N . ALA A 1 96 ? -13.261 -10.008 15.324 1.00 94.88 96 ALA A N 1
ATOM 763 C CA . ALA A 1 96 ? -13.799 -11.347 15.120 1.00 94.88 96 ALA A CA 1
ATOM 764 C C . ALA A 1 96 ? -14.686 -11.426 13.866 1.00 94.88 96 ALA A C 1
ATOM 766 O O . ALA A 1 96 ? -14.683 -12.442 13.170 1.00 94.88 96 ALA A O 1
ATOM 767 N N . ALA A 1 97 ? -15.413 -10.351 13.550 1.00 95.25 97 ALA A N 1
ATOM 768 C CA . ALA A 1 97 ? -16.245 -10.254 12.353 1.00 95.25 97 ALA A CA 1
ATOM 769 C C . ALA A 1 97 ? -15.447 -9.979 11.062 1.00 95.25 97 ALA A C 1
ATOM 771 O O . ALA A 1 97 ? -15.962 -10.195 9.960 1.00 95.25 97 ALA A O 1
ATOM 772 N N . LEU A 1 98 ? -14.202 -9.500 11.166 1.00 94.69 98 LEU A N 1
ATOM 773 C CA . LEU A 1 98 ? -13.397 -9.114 10.012 1.00 94.69 98 LEU A CA 1
ATOM 774 C C . LEU A 1 98 ? -12.973 -10.330 9.177 1.00 94.69 98 LEU A C 1
ATOM 776 O O . LEU A 1 98 ? -12.241 -11.217 9.620 1.00 94.69 98 LEU A O 1
ATOM 780 N N . ASN A 1 99 ? -13.323 -10.308 7.891 1.00 95.75 99 ASN A N 1
ATOM 781 C CA . ASN A 1 99 ? -12.811 -11.272 6.925 1.00 95.75 99 ASN A CA 1
ATOM 782 C C . ASN A 1 99 ? -11.423 -10.852 6.409 1.00 95.75 99 ASN A C 1
ATOM 784 O O . ASN A 1 99 ? -11.287 -10.227 5.354 1.00 95.75 99 ASN A O 1
ATOM 788 N N . THR A 1 100 ? -10.377 -11.239 7.139 1.00 94.31 100 THR A N 1
ATOM 789 C CA . THR A 1 100 ? -8.971 -10.933 6.804 1.00 94.31 100 THR A CA 1
ATOM 790 C C . THR A 1 100 ? -8.545 -11.468 5.433 1.00 94.31 100 THR A C 1
ATOM 792 O O . THR A 1 100 ? -7.750 -10.846 4.726 1.00 94.31 100 THR A O 1
ATOM 795 N N . VAL A 1 101 ? -9.105 -12.603 5.000 1.00 95.88 101 VAL A N 1
ATOM 796 C CA . VAL A 1 101 ? -8.815 -13.187 3.684 1.00 95.88 101 VAL A CA 1
ATOM 797 C C . VAL A 1 101 ? -9.398 -12.326 2.566 1.00 95.88 101 VAL A C 1
ATOM 799 O O . VAL A 1 101 ? -8.719 -12.099 1.564 1.00 95.88 101 VAL A O 1
ATOM 802 N N . ALA A 1 102 ? -10.630 -11.838 2.723 1.00 95.88 102 ALA A N 1
ATOM 803 C CA . ALA A 1 102 ? -11.253 -10.937 1.757 1.00 95.88 102 ALA A CA 1
ATOM 804 C C . ALA A 1 102 ? -10.496 -9.605 1.672 1.00 95.88 102 ALA A C 1
ATOM 806 O O . ALA A 1 102 ? -10.109 -9.214 0.572 1.00 95.88 102 ALA A O 1
ATOM 807 N N . ALA A 1 103 ? -10.176 -8.986 2.814 1.00 96.19 103 ALA A N 1
ATOM 808 C CA . ALA A 1 103 ? -9.394 -7.749 2.868 1.00 96.19 103 ALA A CA 1
ATOM 809 C C . ALA A 1 103 ? -8.038 -7.892 2.150 1.00 96.19 103 ALA A C 1
ATOM 811 O O . ALA A 1 103 ? -7.691 -7.105 1.266 1.00 96.19 103 ALA A O 1
ATOM 812 N N . ARG A 1 104 ? -7.294 -8.973 2.434 1.00 96.50 104 ARG A N 1
ATOM 813 C CA . ARG A 1 104 ? -6.020 -9.260 1.756 1.00 96.50 104 ARG A CA 1
ATOM 814 C C . ARG A 1 104 ? -6.193 -9.465 0.248 1.00 96.50 104 ARG A C 1
ATOM 816 O O . ARG A 1 104 ? -5.349 -9.005 -0.522 1.00 96.50 104 ARG A O 1
ATOM 823 N N . ARG A 1 105 ? -7.254 -10.153 -0.186 1.00 97.38 105 ARG A N 1
ATOM 824 C CA . ARG A 1 105 ? -7.540 -10.371 -1.614 1.00 97.38 105 ARG A CA 1
ATOM 825 C C . ARG A 1 105 ? -7.867 -9.066 -2.329 1.00 97.38 105 ARG A C 1
ATOM 827 O O . ARG A 1 105 ? -7.344 -8.851 -3.416 1.00 97.38 105 ARG A O 1
ATOM 834 N N . GLU A 1 106 ? -8.666 -8.191 -1.727 1.00 97.81 106 GLU A N 1
ATOM 835 C CA . GLU A 1 106 ? -8.965 -6.872 -2.293 1.00 97.81 106 GLU A CA 1
ATOM 836 C C . GLU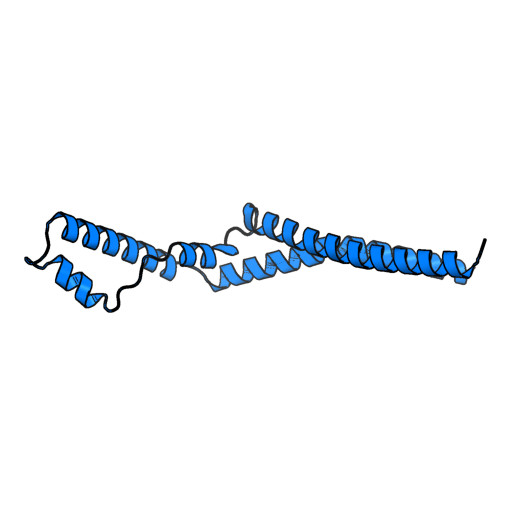 A 1 106 ? -7.712 -6.001 -2.403 1.00 97.81 106 GLU A C 1
ATOM 838 O O . GLU A 1 106 ? -7.480 -5.382 -3.441 1.00 97.81 106 GLU A O 1
ATOM 843 N N . ARG A 1 107 ? -6.836 -6.028 -1.392 1.00 97.00 107 ARG A N 1
ATOM 844 C CA . ARG A 1 107 ? -5.539 -5.340 -1.443 1.00 97.00 107 ARG A CA 1
ATOM 845 C C . ARG A 1 107 ? -4.676 -5.822 -2.608 1.00 97.00 107 ARG A C 1
ATOM 847 O O . ARG A 1 107 ? -4.169 -5.008 -3.378 1.00 97.00 107 ARG A O 1
ATOM 854 N N . GLN A 1 108 ? -4.545 -7.142 -2.756 1.00 97.94 108 GLN A N 1
ATOM 855 C CA . GLN A 1 108 ? -3.799 -7.766 -3.852 1.00 97.94 108 GLN A CA 1
ATOM 856 C C . GLN A 1 108 ? -4.410 -7.442 -5.217 1.00 97.94 108 GLN A C 1
ATOM 858 O O . GLN A 1 108 ? -3.680 -7.126 -6.157 1.00 97.94 108 GLN A O 1
ATOM 863 N N . LEU A 1 109 ? -5.739 -7.495 -5.323 1.00 98.12 109 LEU A N 1
ATOM 864 C CA . LEU A 1 109 ? -6.463 -7.163 -6.543 1.00 98.12 109 LEU A CA 1
ATOM 865 C C . LEU A 1 109 ? -6.244 -5.700 -6.928 1.00 98.12 109 LEU A C 1
ATOM 867 O O . LEU A 1 109 ? -5.952 -5.427 -8.088 1.00 98.12 109 LEU A O 1
ATOM 871 N N . SER A 1 110 ? -6.319 -4.778 -5.965 1.00 98.19 110 SER A N 1
ATOM 872 C CA . SER A 1 110 ? -6.076 -3.355 -6.202 1.00 98.19 110 SER A CA 1
ATOM 873 C C . SER A 1 110 ? -4.685 -3.111 -6.795 1.00 98.19 110 SER A C 1
ATOM 875 O O . SER A 1 110 ? -4.559 -2.512 -7.864 1.00 98.19 110 SER A O 1
ATOM 877 N N . THR A 1 111 ? -3.645 -3.670 -6.171 1.00 97.94 111 THR A N 1
ATOM 878 C CA . THR A 1 111 ? -2.267 -3.546 -6.665 1.00 97.94 111 THR A CA 1
ATOM 879 C C . THR A 1 111 ? -2.098 -4.170 -8.050 1.00 97.94 111 THR A C 1
ATOM 881 O O . THR A 1 111 ? -1.480 -3.573 -8.934 1.00 97.94 111 THR A O 1
ATOM 884 N N . ALA A 1 112 ? -2.676 -5.351 -8.288 1.00 98.31 112 ALA A N 1
ATOM 885 C CA . ALA A 1 112 ? -2.608 -6.005 -9.591 1.00 98.31 112 ALA A CA 1
ATOM 886 C C . ALA A 1 112 ? -3.289 -5.171 -10.689 1.00 98.31 112 ALA A C 1
ATOM 888 O O . ALA A 1 112 ? -2.713 -4.973 -11.761 1.00 98.31 112 ALA A O 1
ATOM 889 N N . LEU A 1 113 ? -4.487 -4.644 -10.421 1.00 98.38 113 LEU A N 1
ATOM 890 C CA . LEU A 1 113 ? -5.215 -3.791 -11.358 1.00 98.38 113 LEU A CA 1
ATOM 891 C C . LEU A 1 113 ? -4.454 -2.497 -11.652 1.00 98.38 113 LEU A C 1
ATOM 893 O O . LEU A 1 113 ? -4.397 -2.084 -12.808 1.00 98.38 113 LEU A O 1
ATOM 897 N N . ALA A 1 114 ? -3.820 -1.894 -10.648 1.00 98.31 114 ALA A N 1
ATOM 898 C CA . ALA A 1 114 ? -3.007 -0.699 -10.832 1.00 98.31 114 ALA A CA 1
ATOM 899 C C . ALA A 1 114 ? -1.774 -0.937 -11.710 1.00 98.31 114 ALA A C 1
ATOM 901 O O . ALA A 1 114 ? -1.506 -0.155 -12.627 1.00 98.31 114 ALA A O 1
ATOM 902 N N . LEU A 1 115 ? -1.065 -2.047 -11.498 1.00 98.25 115 LEU A N 1
ATOM 903 C CA . LEU A 1 115 ? 0.061 -2.444 -12.345 1.00 98.25 115 LEU A CA 1
ATOM 904 C C . LEU A 1 115 ? -0.374 -2.700 -13.789 1.00 98.25 115 LEU A C 1
ATOM 906 O O . LEU A 1 115 ? 0.286 -2.239 -14.719 1.00 98.25 115 LEU A O 1
ATOM 910 N N . VAL A 1 116 ? -1.489 -3.406 -13.991 1.00 98.19 116 VAL A N 1
ATOM 911 C CA . VAL A 1 116 ? -2.033 -3.674 -15.330 1.00 98.19 116 VAL A CA 1
ATOM 912 C C . VAL A 1 116 ? -2.454 -2.373 -16.012 1.00 98.19 116 VAL A C 1
ATOM 914 O O . VAL A 1 116 ? -2.097 -2.150 -17.168 1.00 98.19 116 VAL A O 1
ATOM 917 N N . PHE A 1 117 ? -3.147 -1.486 -15.297 1.00 97.12 117 PHE A N 1
ATOM 918 C CA . PHE A 1 117 ? -3.577 -0.189 -15.814 1.00 97.12 117 PHE A CA 1
ATOM 919 C C . PHE A 1 117 ? -2.393 0.655 -16.303 1.00 97.12 117 PHE A C 1
ATOM 921 O O . PHE A 1 117 ? -2.426 1.162 -17.423 1.00 97.12 117 PHE A O 1
ATOM 928 N N . ALA A 1 118 ? -1.320 0.755 -15.513 1.00 96.12 118 ALA A N 1
ATO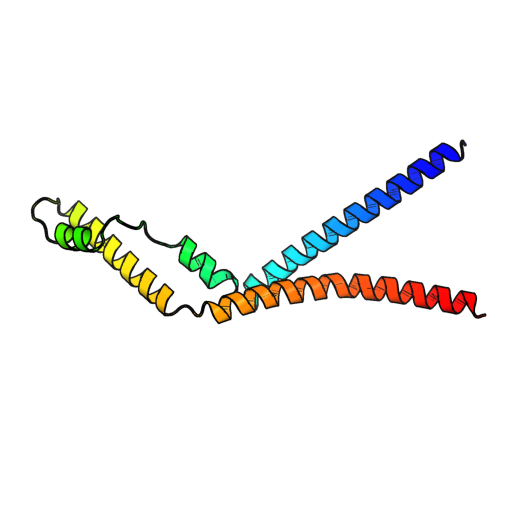M 929 C CA . ALA A 1 118 ? -0.123 1.498 -15.905 1.00 96.12 118 ALA A CA 1
ATOM 930 C C . ALA A 1 118 ? 0.711 0.770 -16.979 1.00 96.12 118 ALA A C 1
ATOM 932 O O . ALA A 1 118 ? 1.318 1.406 -17.843 1.00 96.12 118 ALA A O 1
ATOM 933 N N . GLY A 1 119 ? 0.738 -0.564 -16.945 1.00 95.69 119 GLY A N 1
ATOM 934 C CA . GLY A 1 119 ? 1.520 -1.397 -17.856 1.00 95.69 119 GLY A CA 1
ATOM 935 C C . GLY A 1 119 ? 0.944 -1.486 -19.270 1.00 95.69 119 GLY A C 1
ATOM 936 O O . GLY A 1 119 ? 1.712 -1.543 -20.230 1.00 95.69 119 GLY A O 1
ATOM 937 N N . ILE A 1 120 ? -0.386 -1.459 -19.430 1.00 97.31 120 ILE A N 1
ATOM 938 C CA . ILE A 1 120 ? -1.044 -1.569 -20.743 1.00 97.31 120 ILE A CA 1
ATOM 939 C C . ILE A 1 120 ? -0.570 -0.474 -21.715 1.00 97.31 120 ILE A C 1
ATOM 941 O O . ILE A 1 120 ? -0.115 -0.834 -22.803 1.00 97.31 120 ILE A O 1
ATOM 945 N N . PRO A 1 121 ? -0.611 0.832 -21.377 1.00 95.25 121 PRO A N 1
ATOM 946 C CA . PRO A 1 121 ? -0.144 1.882 -22.281 1.00 95.25 121 PRO A CA 1
ATOM 947 C C . PRO A 1 121 ? 1.319 1.704 -22.695 1.00 95.25 121 PRO A C 1
ATOM 949 O O . PRO A 1 121 ? 1.646 1.848 -23.875 1.00 95.25 121 PRO A O 1
ATOM 952 N N . VAL A 1 122 ? 2.185 1.336 -21.745 1.00 94.94 122 VAL A N 1
ATOM 953 C CA . VAL A 1 122 ? 3.617 1.102 -21.986 1.00 94.94 122 VAL A CA 1
ATOM 954 C C . VAL A 1 122 ? 3.804 -0.060 -22.961 1.00 94.94 122 VAL A C 1
ATOM 956 O O . VAL A 1 122 ? 4.468 0.086 -23.989 1.00 94.94 122 VAL A O 1
ATOM 959 N N . TYR A 1 123 ? 3.162 -1.197 -22.689 1.00 96.44 123 TYR A N 1
ATOM 960 C CA . TYR A 1 123 ? 3.219 -2.377 -23.546 1.00 96.44 123 TYR A CA 1
ATOM 961 C C . TYR A 1 123 ? 2.698 -2.085 -24.958 1.00 96.44 123 TYR A C 1
ATOM 963 O O . TYR A 1 123 ? 3.376 -2.381 -25.943 1.00 96.44 123 TYR A O 1
ATOM 971 N N . VAL A 1 124 ? 1.520 -1.464 -25.071 1.00 97.50 124 VAL A N 1
ATOM 972 C CA . VAL A 1 124 ? 0.893 -1.140 -26.361 1.00 97.50 124 VAL A CA 1
ATOM 973 C C . VAL A 1 124 ? 1.781 -0.206 -27.177 1.00 97.50 124 VAL A C 1
ATOM 975 O O . VAL A 1 124 ? 1.979 -0.445 -28.374 1.00 97.50 124 VAL A O 1
ATOM 978 N N . TYR A 1 125 ? 2.353 0.823 -26.546 1.00 96.25 125 TYR A N 1
ATOM 979 C CA . TYR A 1 125 ? 3.266 1.746 -27.211 1.00 96.25 125 TYR A CA 1
ATOM 980 C C . TYR A 1 125 ? 4.478 1.008 -27.787 1.00 96.25 125 TYR A C 1
ATOM 982 O O . TYR A 1 125 ? 4.713 1.074 -28.999 1.00 96.25 125 TYR A O 1
ATOM 990 N N . HIS A 1 126 ? 5.197 0.242 -26.962 1.00 94.94 126 HIS A N 1
ATOM 991 C CA . HIS A 1 126 ? 6.396 -0.475 -27.400 1.00 94.94 126 HIS A CA 1
ATOM 992 C C . HIS A 1 126 ? 6.090 -1.535 -28.459 1.00 94.94 126 HIS A C 1
ATOM 994 O O 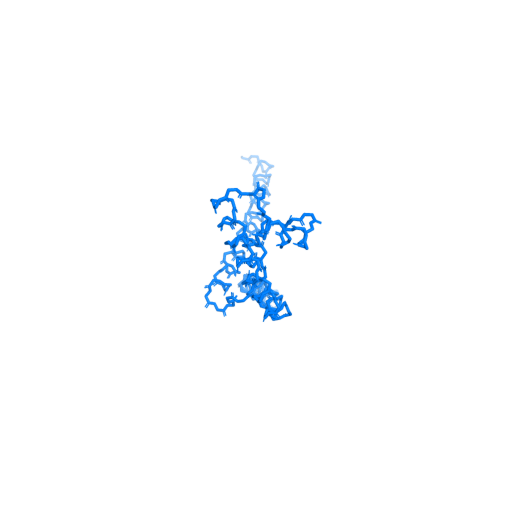. HIS A 1 126 ? 6.774 -1.602 -29.481 1.00 94.94 126 HIS A O 1
ATOM 1000 N N . TRP A 1 127 ? 5.011 -2.301 -28.291 1.00 97.25 127 TRP A N 1
ATOM 1001 C CA . TRP A 1 127 ? 4.576 -3.275 -29.289 1.00 97.25 127 TRP A CA 1
ATOM 1002 C C . TRP A 1 127 ? 4.231 -2.619 -30.633 1.00 97.25 127 TRP A C 1
ATOM 1004 O O . TRP A 1 127 ? 4.524 -3.157 -31.703 1.00 97.25 127 TRP A O 1
ATOM 1014 N N . SER A 1 128 ? 3.616 -1.433 -30.614 1.00 96.25 128 SER A N 1
ATOM 1015 C CA . SER A 1 128 ? 3.311 -0.686 -31.838 1.00 96.25 128 SER A CA 1
ATOM 1016 C C . SER A 1 128 ? 4.563 -0.171 -32.555 1.00 96.25 128 SER A C 1
ATOM 1018 O O . SER A 1 128 ? 4.557 -0.097 -33.782 1.00 96.25 128 SER A O 1
ATOM 1020 N N . ALA A 1 129 ? 5.611 0.200 -31.815 1.00 95.25 129 ALA A N 1
ATOM 1021 C CA . ALA A 1 129 ? 6.875 0.665 -32.378 1.00 95.25 129 ALA A CA 1
ATOM 1022 C C . ALA A 1 129 ? 7.619 -0.493 -33.053 1.00 95.25 129 ALA A C 1
ATOM 1024 O O . ALA A 1 129 ? 7.916 -0.413 -34.239 1.00 95.25 129 ALA A O 1
ATOM 1025 N N . ILE A 1 130 ? 7.754 -1.625 -32.354 1.00 95.06 130 ILE A N 1
ATOM 1026 C CA . ILE A 1 130 ? 8.378 -2.842 -32.896 1.00 95.06 130 ILE A CA 1
ATOM 1027 C C . ILE A 1 130 ? 7.692 -3.273 -34.196 1.00 95.06 130 ILE A C 1
ATOM 1029 O O . ILE A 1 130 ? 8.346 -3.553 -35.197 1.00 95.06 130 ILE A O 1
ATOM 1033 N N . ARG A 1 131 ? 6.352 -3.285 -34.219 1.00 95.38 131 ARG A N 1
ATOM 1034 C CA . ARG A 1 131 ? 5.605 -3.642 -35.434 1.00 95.38 131 ARG A CA 1
ATOM 1035 C C . ARG A 1 131 ? 5.846 -2.682 -36.598 1.00 95.38 131 ARG A C 1
ATOM 1037 O O . ARG A 1 131 ? 5.772 -3.123 -37.741 1.00 95.38 131 ARG A O 1
ATOM 1044 N N . ARG A 1 132 ? 6.084 -1.393 -36.339 1.00 94.62 132 ARG A N 1
ATOM 1045 C CA . ARG A 1 132 ? 6.412 -0.415 -37.388 1.00 94.62 132 ARG A CA 1
ATOM 1046 C C . ARG A 1 132 ? 7.800 -0.688 -37.961 1.00 94.62 132 ARG A C 1
ATOM 1048 O O . ARG A 1 132 ? 7.927 -0.785 -39.177 1.00 94.62 132 ARG A O 1
ATOM 1055 N N . ASP A 1 133 ? 8.784 -0.923 -37.104 1.00 92.81 133 ASP A N 1
ATOM 1056 C CA . ASP A 1 133 ? 10.162 -1.194 -37.527 1.00 92.81 133 ASP A CA 1
ATOM 1057 C C . ASP A 1 133 ? 10.263 -2.492 -38.343 1.00 92.81 133 ASP A C 1
ATOM 1059 O O . ASP A 1 133 ? 10.892 -2.521 -39.399 1.00 92.81 133 ASP A O 1
ATOM 1063 N N . LEU A 1 134 ? 9.556 -3.548 -37.922 1.00 92.88 134 LEU A N 1
ATOM 1064 C CA . LEU A 1 134 ? 9.504 -4.816 -38.658 1.00 92.88 134 LEU A CA 1
ATOM 1065 C C . LEU A 1 134 ? 8.901 -4.668 -40.063 1.00 92.88 134 LEU A C 1
ATOM 1067 O O . LEU A 1 134 ? 9.353 -5.334 -40.994 1.00 92.88 134 LEU A O 1
ATOM 1071 N N . ARG A 1 135 ? 7.900 -3.795 -40.240 1.00 89.38 135 ARG A N 1
ATOM 1072 C CA . ARG A 1 135 ? 7.312 -3.508 -41.561 1.00 89.38 135 ARG A CA 1
ATOM 1073 C C . ARG A 1 135 ? 8.276 -2.745 -42.465 1.00 89.38 135 ARG A C 1
ATOM 1075 O O . ARG A 1 135 ? 8.318 -3.027 -43.653 1.00 89.38 135 ARG A O 1
ATOM 1082 N N . HIS A 1 136 ? 9.050 -1.811 -41.915 1.00 82.06 136 HIS A N 1
ATOM 1083 C CA . HIS A 1 136 ? 10.056 -1.070 -42.680 1.00 82.06 136 HIS A CA 1
ATOM 1084 C C . HIS A 1 136 ? 11.262 -1.926 -43.085 1.00 82.06 136 HIS A C 1
ATOM 1086 O O . HIS A 1 136 ? 11.890 -1.633 -44.090 1.00 82.06 136 HIS A O 1
ATOM 1092 N N . ALA A 1 137 ? 11.585 -2.977 -42.329 1.00 78.62 137 ALA A N 1
ATOM 1093 C CA . ALA A 1 137 ? 12.682 -3.888 -42.660 1.00 78.62 137 ALA A CA 1
ATOM 1094 C C . ALA A 1 137 ? 12.311 -4.968 -43.698 1.00 78.62 137 ALA A C 1
ATOM 1096 O O . ALA A 1 137 ? 13.195 -5.669 -44.184 1.00 78.62 137 ALA A O 1
ATOM 1097 N N . SER A 1 138 ? 11.020 -5.145 -43.997 1.00 69.50 138 SER A N 1
ATOM 1098 C CA . SER A 1 138 ? 10.499 -6.206 -44.874 1.00 69.50 138 SER A CA 1
ATOM 1099 C C . SER A 1 138 ? 9.950 -5.709 -46.221 1.00 69.50 138 SER A C 1
ATOM 1101 O O . SER A 1 138 ? 9.462 -6.529 -46.999 1.00 69.50 138 SER A O 1
ATOM 1103 N N . GLY A 1 139 ? 10.045 -4.407 -46.511 1.00 57.66 139 GLY A N 1
ATOM 1104 C CA . GLY A 1 139 ? 9.708 -3.793 -47.803 1.00 57.66 139 GLY A CA 1
ATOM 1105 C C . GLY A 1 139 ? 10.868 -2.974 -48.340 1.00 57.66 139 GLY A C 1
ATOM 1106 O O . GLY A 1 139 ? 11.042 -2.976 -49.576 1.00 57.66 139 GLY A O 1
#